Protein AF-A0A0D0AYE3-F1 (afdb_monomer)

Secondary structure (DSSP, 8-state):
-----------------TTHHHHHHHHHHHHHHHHHHHHHHHTT-S-HHHHHHHHHHHHHHSHHHHTT--HHHHHHHHHHHHHHHHHHHHHHHH-TTGGGTT-----

Sequence (107 aa):
MSDHGENSQATASSGPDPTTITETSSDLACVERCSELINQYRLGRNRKADTILELREILVDSPAVRSGRNLNEALDVFITMLDDIDLSNREAATHPWQHFKDVPTYC

Radius of gyration: 26.97 Å; Cα contacts (8 Å, |Δi|>4): 43; chains: 1; bounding box: 54×59×84 Å

Foldseek 3Di:
DDDDDDDDDDPDDPDPDPPPPVLVVLQVVLVVVLVVLLVCVLVVNDDLVVSLVVNLVSLCSRPVVVVPPDSVVVSVVSNVVSVVSVVVVVVCVVCVPPVPPPDPPDD

Mean predicted aligned error: 14.66 Å

Solvent-accessible surface area (backbone atoms only — not comparable to full-atom values): 6733 Å² total; per-residue (Å²): 140,82,81,92,79,88,81,83,84,84,80,76,83,82,67,79,72,84,71,71,68,61,62,59,56,49,46,49,53,38,52,53,52,48,50,50,49,53,49,38,39,76,71,66,74,48,55,70,70,58,48,52,54,52,46,50,56,49,44,65,70,21,59,63,35,70,75,67,44,58,61,65,63,59,48,48,56,53,51,51,53,53,50,54,50,52,49,53,52,52,52,50,70,73,47,75,73,68,82,71,76,80,68,85,80,82,128

Organism: NCBI:txid930992

pLDDT: mean 75.79, std 17.84, range [40.56, 94.81]

Structure (mmCIF, N/CA/C/O backbone):
data_AF-A0A0D0AYE3-F1
#
_entry.id   AF-A0A0D0AYE3-F1
#
loop_
_atom_site.group_PDB
_atom_site.id
_atom_site.type_symbol
_atom_site.label_atom_id
_atom_site.label_alt_id
_atom_site.label_comp_id
_atom_site.label_asym_id
_atom_site.label_entity_id
_atom_site.label_seq_id
_atom_site.pdbx_PDB_ins_code
_atom_site.Cartn_x
_atom_site.Cartn_y
_atom_site.Cartn_z
_atom_site.occupancy
_atom_site.B_iso_or_equiv
_atom_site.auth_seq_id
_atom_site.auth_comp_id
_atom_site.auth_asym_id
_atom_site.auth_atom_id
_atom_site.pdbx_PDB_model_num
ATOM 1 N N . MET A 1 1 ? -15.257 48.122 61.953 1.00 44.50 1 MET A N 1
ATOM 2 C CA . MET A 1 1 ? -14.344 48.214 60.796 1.00 44.50 1 MET A CA 1
ATOM 3 C C . MET A 1 1 ? -13.721 46.838 60.668 1.00 44.50 1 MET A C 1
ATOM 5 O O . MET A 1 1 ? -12.902 46.504 61.510 1.00 44.50 1 MET A O 1
ATOM 9 N N . SER A 1 2 ? -14.237 46.007 59.763 1.00 40.56 2 SER A N 1
ATOM 10 C CA . SER A 1 2 ? -13.955 44.567 59.732 1.00 40.56 2 SER A CA 1
ATOM 11 C C . SER A 1 2 ? -13.217 44.169 58.457 1.00 40.56 2 SER A C 1
ATOM 13 O O . SER A 1 2 ? -13.663 44.509 57.367 1.00 40.56 2 SER A O 1
ATOM 15 N N . ASP A 1 3 ? -12.125 43.443 58.691 1.00 45.44 3 ASP A N 1
ATOM 16 C CA . ASP A 1 3 ? -11.592 42.286 57.967 1.00 45.44 3 ASP A CA 1
ATOM 17 C C . ASP A 1 3 ? -11.082 42.397 56.517 1.00 45.44 3 ASP A C 1
ATOM 19 O O . ASP A 1 3 ? -11.823 42.613 55.561 1.00 45.44 3 ASP A O 1
ATOM 23 N N . HIS A 1 4 ? -9.775 42.134 56.384 1.00 50.94 4 HIS A N 1
ATOM 24 C CA . HIS A 1 4 ? -9.108 41.671 55.170 1.00 50.94 4 HIS A CA 1
ATOM 25 C C . HIS A 1 4 ? -9.495 40.205 54.917 1.00 50.94 4 HIS A C 1
ATOM 27 O O . HIS A 1 4 ? -8.982 39.310 55.581 1.00 50.94 4 HIS A O 1
ATOM 33 N N . GLY A 1 5 ? -10.363 39.965 53.934 1.00 43.69 5 GLY A N 1
ATOM 34 C CA . GLY A 1 5 ? -10.682 38.626 53.438 1.00 43.69 5 GLY A CA 1
ATOM 35 C C . GLY A 1 5 ? -9.929 38.315 52.148 1.00 43.69 5 GLY A C 1
ATOM 36 O O . GLY A 1 5 ? -10.396 38.633 51.057 1.00 43.69 5 GLY A O 1
ATOM 37 N N . GLU A 1 6 ? -8.765 37.692 52.287 1.00 53.91 6 GLU A N 1
ATOM 38 C CA . GLU A 1 6 ? -8.071 36.946 51.239 1.00 53.91 6 GLU A CA 1
ATOM 39 C C . GLU A 1 6 ? -8.967 35.770 50.795 1.00 53.91 6 GLU A C 1
ATOM 41 O O . GLU A 1 6 ? -9.381 34.965 51.627 1.00 53.91 6 GLU A O 1
ATOM 46 N N . ASN A 1 7 ? -9.311 35.664 49.505 1.00 48.56 7 ASN A N 1
ATOM 47 C CA . ASN A 1 7 ? -9.949 34.459 48.962 1.00 48.56 7 ASN A CA 1
ATOM 48 C C . ASN A 1 7 ? -9.157 33.939 47.764 1.00 48.56 7 ASN A C 1
ATOM 50 O O . ASN A 1 7 ? -9.309 34.397 46.629 1.00 48.56 7 ASN A O 1
ATOM 54 N N . SER A 1 8 ? -8.305 32.968 48.067 1.00 54.50 8 SER A N 1
ATOM 55 C CA . SER A 1 8 ? -7.584 32.139 47.118 1.00 54.50 8 SER A CA 1
ATOM 56 C C . SER A 1 8 ? -8.496 31.044 46.551 1.00 54.50 8 SER A C 1
ATOM 58 O O . SER A 1 8 ? -9.040 30.229 47.283 1.00 54.50 8 SER A O 1
ATOM 60 N N . GLN A 1 9 ? -8.579 31.024 45.221 1.00 52.69 9 GLN A N 1
ATOM 61 C CA . GLN A 1 9 ? -8.528 29.844 44.352 1.00 52.69 9 GLN A CA 1
ATOM 62 C C . GLN A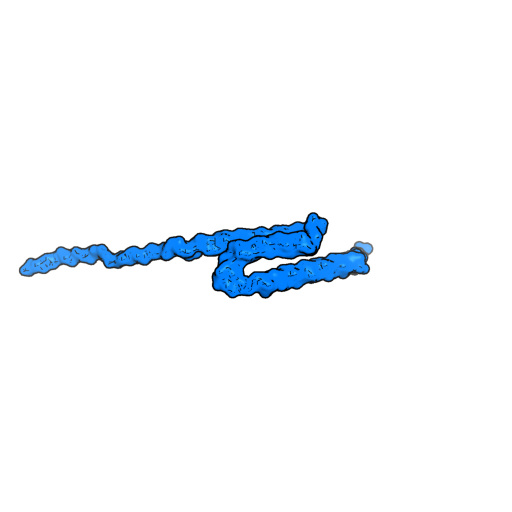 1 9 ? -9.502 28.670 44.588 1.00 52.69 9 GLN A C 1
ATOM 64 O O . GLN A 1 9 ? -9.294 27.803 45.428 1.00 52.69 9 GLN A O 1
ATOM 69 N N . ALA A 1 10 ? -10.442 28.528 43.648 1.00 53.44 10 ALA A N 1
ATOM 70 C CA . ALA A 1 10 ? -10.917 27.228 43.169 1.00 53.44 10 ALA A CA 1
ATOM 71 C C . ALA A 1 10 ? -11.385 27.350 41.706 1.00 53.44 10 ALA A C 1
ATOM 73 O O . ALA A 1 10 ? -12.574 27.278 41.406 1.00 53.44 10 ALA A O 1
ATOM 74 N N . THR A 1 11 ? -10.458 27.573 40.771 1.00 50.84 11 THR A N 1
ATOM 75 C CA . THR A 1 11 ? -10.725 27.262 39.361 1.00 50.84 11 THR A CA 1
ATOM 76 C C . THR A 1 11 ? -10.472 25.774 39.169 1.00 50.84 11 THR A C 1
ATOM 78 O O . THR A 1 11 ? -9.355 25.282 39.312 1.00 50.84 11 THR A O 1
ATOM 81 N N . ALA A 1 12 ? -11.566 25.056 38.936 1.00 48.78 12 ALA A N 1
ATOM 82 C CA . ALA A 1 12 ? -11.601 23.625 38.716 1.00 48.78 12 ALA A CA 1
ATOM 83 C C . ALA A 1 12 ? -10.590 23.193 37.643 1.00 48.78 12 ALA A C 1
ATOM 85 O O . ALA A 1 12 ? -10.480 23.816 36.584 1.00 48.78 12 ALA A O 1
ATOM 86 N N . SER A 1 13 ? -9.881 22.103 37.938 1.00 47.62 13 SER A N 1
ATOM 87 C CA . SER A 1 13 ? -9.025 21.367 37.014 1.00 47.62 13 SER A CA 1
ATOM 88 C C . SER A 1 13 ? -9.707 21.161 35.663 1.00 47.62 13 SER A C 1
ATOM 90 O O . SER A 1 13 ? -10.566 20.297 35.523 1.00 47.62 13 SER A O 1
ATOM 92 N N . SER A 1 14 ? -9.270 21.900 34.648 1.00 47.97 14 SER A N 1
ATOM 93 C CA . SER A 1 14 ? -9.303 21.407 33.272 1.00 47.97 14 SER A CA 1
ATOM 94 C C . SER A 1 14 ? -8.002 20.644 33.054 1.00 47.97 14 SER A C 1
ATOM 96 O O . SER A 1 14 ? -7.042 21.166 32.493 1.00 47.97 14 SER A O 1
ATOM 98 N N . GLY A 1 15 ? -7.932 19.435 33.617 1.00 47.88 15 GLY A N 1
ATOM 99 C CA . GLY A 1 15 ? -6.929 18.471 33.181 1.00 47.88 15 GLY A CA 1
ATOM 100 C C . GLY A 1 15 ? -7.207 18.135 31.712 1.00 47.88 15 GLY A C 1
ATOM 101 O O . GLY A 1 15 ? -8.380 18.061 31.345 1.00 47.88 15 GLY A O 1
ATOM 102 N N . PRO A 1 16 ? -6.183 17.983 30.857 1.00 54.12 16 PRO A N 1
ATOM 103 C CA . PRO A 1 16 ? -6.398 17.509 29.498 1.00 54.12 16 PRO A CA 1
ATOM 104 C C . PRO A 1 16 ? -7.129 16.167 29.564 1.00 54.12 16 PRO A C 1
ATOM 106 O O . PRO A 1 16 ? -6.708 15.269 30.295 1.00 54.12 16 PRO A O 1
ATOM 109 N N . ASP A 1 17 ? -8.244 16.070 28.842 1.00 51.25 17 ASP A N 1
ATOM 110 C CA . ASP A 1 17 ? -9.023 14.846 28.682 1.00 51.25 17 ASP A CA 1
ATOM 111 C C . ASP A 1 17 ? -8.068 13.669 28.375 1.00 51.25 17 ASP A C 1
ATOM 113 O O . ASP A 1 17 ? -7.322 13.728 27.390 1.00 51.25 17 ASP A O 1
ATOM 117 N N . PRO A 1 18 ? -8.022 12.610 29.206 1.00 51.19 18 PRO A N 1
ATOM 118 C CA . PRO A 1 18 ? -7.087 11.495 29.030 1.00 51.19 18 PRO A CA 1
ATOM 119 C C . PRO A 1 18 ? -7.430 10.588 27.833 1.00 51.19 18 PRO A C 1
ATOM 121 O O . PRO A 1 18 ? -6.772 9.575 27.616 1.00 51.19 18 PRO A O 1
ATOM 124 N N . THR A 1 19 ? -8.446 10.935 27.048 1.00 54.19 19 THR A N 1
ATOM 125 C CA . THR A 1 19 ? -8.942 10.180 25.891 1.00 54.19 19 THR A CA 1
ATOM 126 C C . THR A 1 19 ? -8.219 10.516 24.583 1.00 54.19 19 THR A C 1
ATOM 128 O O . THR A 1 19 ? -8.185 9.683 23.684 1.00 54.19 19 THR A O 1
ATOM 131 N N . THR A 1 20 ? -7.551 11.668 24.471 1.00 51.41 20 THR A N 1
ATOM 132 C CA . THR A 1 20 ? -7.020 12.145 23.174 1.00 51.41 20 THR A CA 1
ATOM 133 C C . THR A 1 20 ? -5.647 11.571 22.794 1.00 51.41 20 THR A C 1
ATOM 135 O O . THR A 1 20 ? -5.209 11.715 21.658 1.00 51.41 20 THR A O 1
ATOM 138 N N . ILE A 1 21 ? -4.926 10.927 23.719 1.00 53.47 21 ILE A N 1
ATOM 139 C CA . ILE A 1 21 ? -3.516 10.543 23.496 1.00 53.47 21 ILE A CA 1
ATOM 140 C C . ILE A 1 21 ? -3.385 9.088 23.003 1.00 53.47 21 ILE A C 1
ATOM 142 O O . ILE A 1 21 ? -2.397 8.728 22.365 1.00 53.47 21 ILE A O 1
ATOM 146 N N . THR A 1 22 ? -4.385 8.238 23.247 1.00 51.09 22 THR A N 1
ATOM 147 C CA . THR A 1 22 ? -4.298 6.803 22.921 1.00 51.09 22 THR A CA 1
ATOM 148 C C . THR A 1 22 ? -4.735 6.480 21.486 1.00 51.09 22 THR A C 1
ATOM 150 O O . THR A 1 22 ? -4.170 5.574 20.870 1.00 51.09 22 THR A O 1
ATOM 153 N N . GLU A 1 23 ? -5.679 7.234 20.910 1.00 50.88 23 GLU A N 1
ATOM 154 C CA . GLU A 1 23 ? -6.154 7.009 19.530 1.00 50.88 23 GLU A CA 1
ATOM 155 C C . GLU A 1 23 ? -5.081 7.324 18.477 1.00 50.88 23 GLU A C 1
ATOM 157 O O . GLU A 1 23 ? -4.894 6.554 17.534 1.00 50.88 23 GLU A O 1
ATOM 162 N N . THR A 1 24 ? -4.288 8.378 18.680 1.00 53.97 24 THR A N 1
ATOM 163 C CA . THR A 1 24 ? -3.222 8.792 17.750 1.00 53.97 24 THR A CA 1
ATOM 164 C C . THR A 1 24 ? -2.095 7.768 17.654 1.00 53.97 24 THR A C 1
ATOM 166 O O . THR A 1 24 ? -1.491 7.604 16.595 1.00 53.97 24 THR A O 1
ATOM 169 N N . SER A 1 25 ? -1.814 7.050 18.746 1.00 56.88 25 SER A N 1
ATOM 170 C CA . SER A 1 25 ? -0.754 6.038 18.772 1.00 56.88 25 SER A CA 1
ATOM 171 C C . SER A 1 25 ? -1.103 4.801 17.943 1.00 56.88 25 SER A C 1
ATOM 173 O O . SER A 1 25 ? -0.199 4.155 17.417 1.00 56.88 25 SER A O 1
ATOM 175 N N . SER A 1 26 ? -2.390 4.458 17.838 1.00 65.31 26 SER A N 1
ATOM 176 C CA . SER A 1 26 ? -2.841 3.280 17.085 1.00 65.31 26 SER A CA 1
ATOM 177 C C . SER A 1 26 ? -2.920 3.564 15.583 1.00 65.31 26 SER A C 1
ATOM 179 O O . SER A 1 26 ? -2.587 2.700 14.773 1.00 65.31 26 SER A O 1
ATOM 181 N N . ASP A 1 27 ? -3.294 4.790 15.209 1.00 70.19 27 ASP A N 1
ATOM 182 C CA . ASP A 1 27 ? -3.327 5.222 13.809 1.00 70.19 27 ASP A CA 1
ATOM 183 C C . ASP A 1 27 ? -1.908 5.349 13.228 1.00 70.19 27 ASP A C 1
ATOM 185 O O . ASP A 1 27 ? -1.633 4.851 12.136 1.00 70.19 27 ASP A O 1
ATOM 189 N N . LEU A 1 28 ? -0.967 5.903 14.004 1.00 79.00 28 LEU A N 1
ATOM 190 C CA . LEU A 1 28 ? 0.439 5.995 13.601 1.00 79.00 28 LEU A CA 1
ATOM 191 C C . LEU A 1 28 ? 1.060 4.609 13.371 1.00 79.00 28 LEU A C 1
ATOM 193 O O . LEU A 1 28 ? 1.675 4.385 12.332 1.00 79.00 28 LEU A O 1
ATOM 197 N N . ALA A 1 29 ? 0.830 3.659 14.283 1.00 84.75 29 ALA A N 1
ATOM 198 C CA . ALA A 1 29 ? 1.341 2.295 14.149 1.00 84.75 29 ALA A CA 1
ATOM 199 C C . ALA A 1 29 ? 0.777 1.567 12.912 1.00 84.75 29 ALA A C 1
ATOM 201 O O . ALA A 1 29 ? 1.488 0.800 12.259 1.00 84.75 29 ALA A O 1
ATOM 202 N N . CYS A 1 30 ? -0.490 1.818 12.563 1.00 85.88 30 CYS A N 1
ATOM 203 C CA . CYS A 1 30 ? -1.097 1.318 11.330 1.00 85.88 30 CYS A CA 1
ATOM 204 C C . CYS A 1 30 ? -0.383 1.887 10.095 1.00 85.88 30 CYS A C 1
ATOM 206 O O . CYS A 1 30 ? 0.009 1.135 9.204 1.00 85.88 30 CYS A O 1
ATOM 208 N N . VAL A 1 31 ? -0.174 3.206 10.051 1.00 86.62 31 VAL A N 1
ATOM 209 C CA . VAL A 1 31 ? 0.497 3.882 8.930 1.00 86.62 31 VAL A CA 1
ATOM 210 C C . VAL A 1 31 ? 1.945 3.417 8.775 1.00 86.62 31 VAL A C 1
ATOM 212 O O . VAL A 1 31 ? 2.385 3.179 7.649 1.00 86.62 31 VAL A O 1
ATOM 215 N N . GLU A 1 32 ? 2.679 3.246 9.875 1.00 90.62 32 GLU A N 1
ATOM 216 C CA . GLU A 1 32 ? 4.059 2.748 9.858 1.00 90.62 32 GLU A CA 1
ATOM 217 C C . GLU A 1 32 ? 4.140 1.332 9.282 1.00 90.62 32 GLU A C 1
ATOM 219 O O . GLU A 1 32 ? 4.928 1.090 8.366 1.00 90.62 32 GLU A O 1
ATOM 224 N N . ARG A 1 33 ? 3.274 0.416 9.735 1.00 91.19 33 ARG A N 1
ATOM 225 C CA . ARG A 1 33 ? 3.219 -0.957 9.207 1.00 91.19 33 ARG A CA 1
ATOM 226 C C . ARG A 1 33 ? 2.824 -1.003 7.733 1.00 91.19 33 ARG A C 1
ATOM 228 O O . ARG A 1 33 ? 3.461 -1.71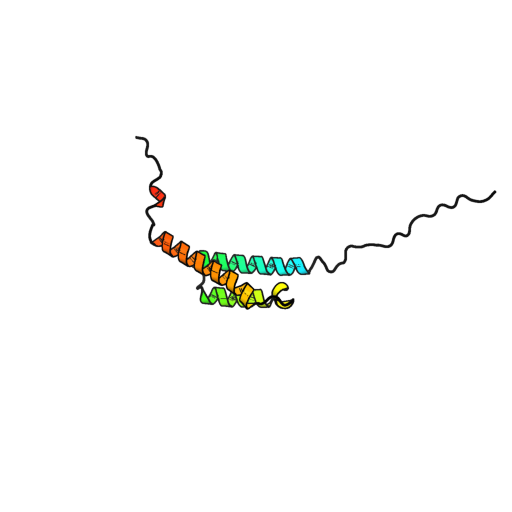2 6.956 1.00 91.19 33 ARG A O 1
ATOM 235 N N . CYS A 1 34 ? 1.821 -0.223 7.324 1.00 91.56 34 CYS A N 1
ATOM 236 C CA . CYS A 1 34 ? 1.448 -0.119 5.913 1.00 91.56 34 CYS A CA 1
ATOM 237 C C . CYS A 1 34 ? 2.620 0.408 5.072 1.00 91.56 34 CYS A C 1
ATOM 239 O O . CYS A 1 34 ? 2.926 -0.146 4.020 1.00 91.56 34 CYS A O 1
ATOM 241 N N . SER A 1 35 ? 3.319 1.439 5.551 1.00 91.69 35 SER A N 1
ATOM 242 C CA . SER A 1 35 ? 4.474 2.023 4.858 1.00 91.69 35 SER A CA 1
ATOM 243 C C . SER A 1 35 ? 5.628 1.031 4.723 1.00 91.69 35 SER A C 1
ATOM 245 O O . SER A 1 35 ? 6.254 0.949 3.663 1.00 91.69 35 SER A O 1
ATOM 247 N N . GLU A 1 36 ? 5.898 0.246 5.767 1.00 93.56 36 GLU A N 1
ATOM 248 C CA . GLU A 1 36 ? 6.910 -0.806 5.732 1.00 93.56 36 GLU A CA 1
ATOM 249 C C . GLU A 1 36 ? 6.576 -1.874 4.684 1.00 93.56 36 GLU A C 1
ATOM 251 O O . GLU A 1 36 ? 7.446 -2.235 3.888 1.00 93.56 36 GLU A O 1
ATOM 256 N N . LEU A 1 37 ? 5.318 -2.313 4.602 1.00 93.44 37 LEU A N 1
ATOM 257 C CA . LEU A 1 37 ? 4.875 -3.274 3.590 1.00 93.44 37 LEU A CA 1
ATOM 258 C C . LEU A 1 37 ? 5.028 -2.759 2.164 1.00 93.44 37 LEU A C 1
ATOM 260 O O . LEU A 1 37 ? 5.550 -3.475 1.306 1.00 93.44 37 LEU A O 1
ATOM 264 N N . ILE A 1 38 ? 4.635 -1.508 1.912 1.00 92.88 38 ILE A N 1
ATOM 265 C CA . ILE A 1 38 ? 4.845 -0.871 0.608 1.00 92.88 38 ILE A CA 1
ATOM 266 C C . ILE A 1 38 ? 6.341 -0.819 0.281 1.00 92.88 38 ILE A C 1
ATOM 268 O O . ILE A 1 38 ? 6.741 -1.107 -0.846 1.00 92.88 38 ILE A O 1
ATOM 272 N N . ASN A 1 39 ? 7.199 -0.512 1.254 1.00 92.69 39 ASN A N 1
ATOM 273 C CA . ASN A 1 39 ? 8.642 -0.490 1.030 1.00 92.69 39 ASN A CA 1
ATOM 274 C C . ASN A 1 39 ? 9.208 -1.890 0.7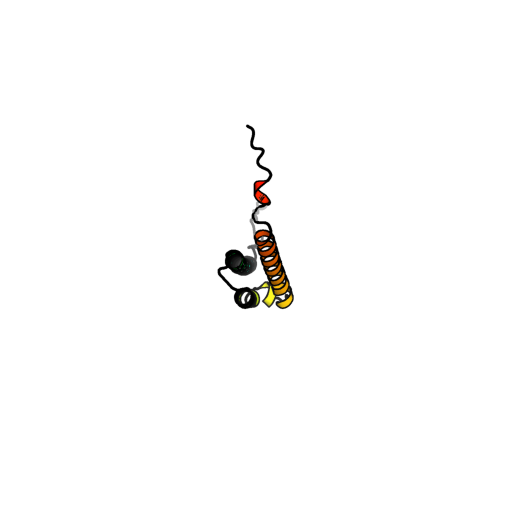30 1.00 92.69 39 ASN A C 1
ATOM 276 O O . ASN A 1 39 ? 10.027 -2.047 -0.174 1.00 92.69 39 ASN A O 1
ATOM 280 N N . GLN A 1 40 ? 8.745 -2.929 1.429 1.00 92.56 40 GLN A N 1
ATOM 281 C CA . GLN A 1 40 ? 9.122 -4.311 1.124 1.00 92.56 40 GLN A CA 1
ATOM 282 C C . GLN A 1 40 ? 8.678 -4.727 -0.285 1.00 92.56 40 GLN A C 1
ATOM 284 O O . GLN A 1 40 ? 9.447 -5.380 -0.996 1.00 92.56 40 GLN A O 1
ATOM 289 N N . TYR A 1 41 ? 7.491 -4.296 -0.720 1.00 92.81 41 TYR A N 1
ATOM 290 C CA . TYR A 1 41 ? 7.022 -4.492 -2.090 1.00 92.81 41 TYR A CA 1
ATOM 291 C C . TYR A 1 41 ? 7.924 -3.797 -3.116 1.00 92.81 41 TYR A C 1
ATOM 293 O O . TYR A 1 41 ? 8.374 -4.433 -4.067 1.00 92.81 41 TYR A O 1
ATOM 301 N N . ARG A 1 42 ? 8.281 -2.523 -2.889 1.00 89.69 42 ARG A N 1
ATOM 302 C CA . ARG A 1 42 ? 9.205 -1.768 -3.761 1.00 89.69 42 ARG A CA 1
ATOM 303 C C . ARG A 1 42 ? 10.555 -2.456 -3.929 1.00 89.69 42 ARG A C 1
ATOM 305 O O . ARG A 1 42 ? 11.140 -2.395 -5.004 1.00 89.69 42 ARG A O 1
ATOM 312 N N . LEU A 1 43 ? 11.042 -3.115 -2.880 1.00 90.19 43 LEU A N 1
ATOM 313 C CA . LEU A 1 43 ? 12.292 -3.877 -2.898 1.00 90.19 43 LEU A CA 1
ATOM 314 C C . LEU A 1 43 ? 12.156 -5.267 -3.548 1.00 90.19 43 LEU A C 1
ATOM 316 O O . LEU A 1 43 ? 13.130 -6.018 -3.570 1.00 90.19 43 LEU A O 1
ATOM 320 N N . GLY A 1 44 ? 10.969 -5.636 -4.039 1.00 87.56 44 GLY A N 1
ATOM 321 C CA . GLY A 1 44 ? 10.693 -6.939 -4.644 1.00 87.56 44 GLY A CA 1
ATOM 322 C C . GLY A 1 44 ? 10.706 -8.098 -3.645 1.00 87.56 44 GLY A C 1
ATOM 323 O O . GLY A 1 44 ? 10.905 -9.244 -4.046 1.00 87.56 44 GLY A O 1
ATOM 324 N N . ARG A 1 45 ? 10.540 -7.818 -2.343 1.00 88.88 45 ARG A N 1
ATOM 325 C CA . ARG A 1 45 ? 10.566 -8.844 -1.286 1.00 88.88 45 ARG A CA 1
ATOM 326 C C . ARG A 1 45 ? 9.241 -9.591 -1.156 1.00 88.88 45 ARG A C 1
ATOM 328 O O . ARG A 1 45 ? 9.261 -10.767 -0.812 1.00 88.88 4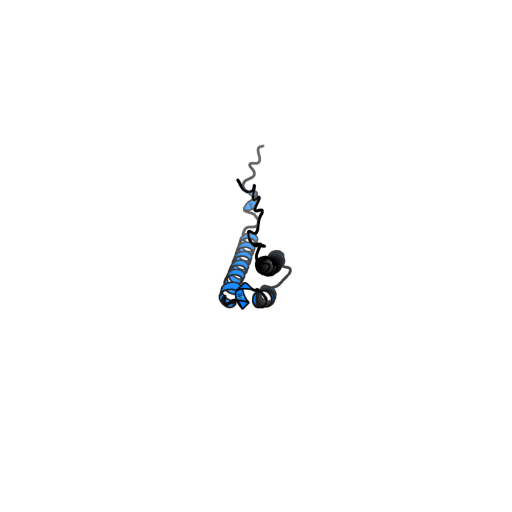5 ARG A O 1
ATOM 335 N N . ASN A 1 46 ? 8.130 -8.929 -1.483 1.00 89.69 46 ASN A N 1
AT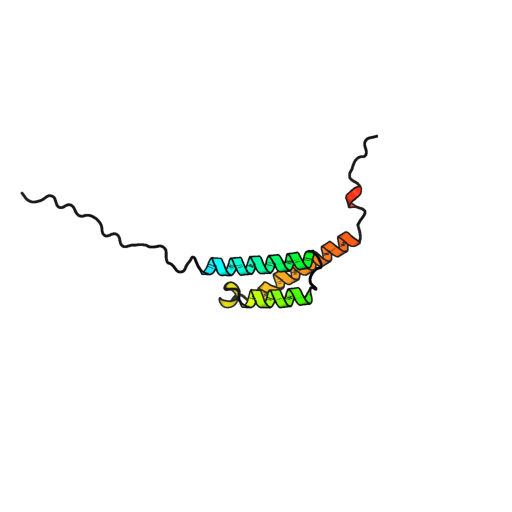OM 336 C CA . ASN A 1 46 ? 6.778 -9.481 -1.395 1.00 89.69 46 ASN A CA 1
ATOM 337 C C . ASN A 1 46 ? 6.085 -9.433 -2.758 1.00 89.69 46 ASN A C 1
ATOM 339 O O . ASN A 1 46 ? 6.369 -8.559 -3.579 1.00 89.69 46 ASN A O 1
ATOM 343 N N . ARG A 1 47 ? 5.155 -10.364 -3.005 1.00 91.62 47 ARG A N 1
ATOM 344 C CA . ARG A 1 47 ? 4.272 -10.288 -4.176 1.00 91.62 47 ARG A CA 1
ATOM 345 C C . ARG A 1 47 ? 3.098 -9.370 -3.868 1.00 91.62 47 ARG A C 1
ATOM 347 O O . ARG A 1 47 ? 2.648 -9.294 -2.729 1.00 91.62 47 ARG A O 1
ATOM 354 N N . LYS A 1 48 ? 2.531 -8.763 -4.913 1.00 89.38 48 LYS A N 1
ATOM 355 C CA . LYS A 1 48 ? 1.425 -7.804 -4.789 1.00 89.38 48 LYS A CA 1
ATOM 356 C C . LYS A 1 48 ? 0.233 -8.389 -4.032 1.00 89.38 48 LYS A C 1
ATOM 358 O O . LYS A 1 48 ? -0.319 -7.738 -3.155 1.00 89.38 48 LYS A O 1
ATOM 363 N N . ALA A 1 49 ? -0.136 -9.632 -4.349 1.00 91.56 49 ALA A N 1
ATOM 364 C CA . ALA A 1 49 ? -1.248 -10.323 -3.700 1.00 91.56 49 ALA A CA 1
ATOM 365 C C . ALA A 1 49 ? -1.028 -10.503 -2.189 1.00 91.56 49 ALA A C 1
ATOM 367 O O . ALA A 1 49 ? -1.943 -10.239 -1.414 1.00 91.56 49 ALA A O 1
ATOM 368 N N . ASP A 1 50 ? 0.184 -10.890 -1.780 1.00 93.25 50 ASP A N 1
ATOM 369 C CA . ASP A 1 50 ? 0.539 -11.058 -0.368 1.00 93.25 50 ASP A CA 1
ATOM 370 C C . ASP A 1 50 ? 0.517 -9.704 0.357 1.00 93.25 50 ASP A C 1
ATOM 372 O O . ASP A 1 50 ? -0.101 -9.570 1.409 1.00 93.25 50 ASP A O 1
ATOM 376 N N . THR A 1 51 ? 1.078 -8.660 -0.265 1.00 93.56 51 THR A N 1
ATOM 377 C CA . THR A 1 51 ? 1.052 -7.292 0.276 1.00 93.56 51 THR A CA 1
ATOM 378 C C . THR A 1 51 ? -0.374 -6.765 0.462 1.00 93.56 51 THR A C 1
ATOM 380 O O . THR A 1 51 ? -0.664 -6.150 1.482 1.00 93.56 51 THR A O 1
ATOM 383 N N . ILE A 1 52 ? -1.288 -7.020 -0.481 1.00 93.19 52 ILE A N 1
ATOM 384 C CA . ILE A 1 52 ? -2.697 -6.598 -0.370 1.00 93.19 52 ILE A CA 1
ATOM 385 C C . ILE A 1 52 ? -3.407 -7.315 0.784 1.00 93.19 52 ILE A C 1
ATOM 387 O O . ILE A 1 52 ? -4.182 -6.685 1.507 1.00 93.19 52 ILE A O 1
ATOM 391 N N . LEU A 1 53 ? -3.166 -8.618 0.960 1.00 94.00 53 LEU A N 1
ATOM 392 C CA . LEU A 1 53 ? -3.753 -9.377 2.065 1.00 94.00 53 LEU A CA 1
ATOM 393 C C . LEU A 1 53 ? -3.290 -8.829 3.418 1.00 94.00 53 LEU A C 1
ATOM 395 O O . LEU A 1 53 ? -4.122 -8.588 4.288 1.00 94.00 53 LEU A O 1
ATOM 399 N N . GLU A 1 54 ? -1.999 -8.550 3.559 1.00 93.56 54 GLU A N 1
ATOM 400 C CA . GLU A 1 54 ? -1.419 -8.060 4.811 1.00 93.56 54 GLU A CA 1
ATOM 401 C C . GLU A 1 54 ? -1.833 -6.608 5.114 1.00 93.56 54 GLU A C 1
ATOM 403 O O . GLU A 1 54 ? -2.187 -6.274 6.246 1.00 93.56 54 GLU A O 1
ATOM 408 N N . LEU A 1 55 ? -1.915 -5.749 4.088 1.00 92.75 55 LEU A N 1
ATOM 409 C CA . LEU A 1 55 ? -2.492 -4.404 4.209 1.00 92.75 55 LEU A CA 1
ATOM 410 C C . LEU A 1 55 ? -3.943 -4.457 4.689 1.00 92.75 55 LEU A C 1
ATOM 412 O O . LEU A 1 55 ? -4.345 -3.653 5.527 1.00 92.75 55 LEU A O 1
ATOM 416 N N . ARG A 1 56 ? -4.738 -5.405 4.181 1.00 92.50 56 ARG A N 1
ATOM 417 C CA . ARG A 1 56 ? -6.127 -5.585 4.615 1.00 92.50 56 ARG A CA 1
ATOM 418 C C . ARG A 1 56 ? -6.206 -5.960 6.088 1.00 92.50 56 ARG A C 1
ATOM 420 O O . ARG A 1 56 ? -7.081 -5.435 6.772 1.00 92.50 56 ARG A O 1
ATOM 427 N N . GLU A 1 57 ? -5.333 -6.842 6.563 1.00 91.38 57 GLU A N 1
ATOM 428 C CA . GLU A 1 57 ? -5.281 -7.223 7.977 1.00 91.38 57 GLU A CA 1
ATOM 429 C C . GLU A 1 57 ? -4.924 -6.026 8.862 1.00 91.38 57 GLU A C 1
ATOM 431 O O . GLU A 1 57 ? -5.641 -5.735 9.813 1.00 91.38 57 GLU A O 1
ATOM 436 N N . ILE A 1 58 ? -3.905 -5.245 8.501 1.00 90.44 58 ILE A N 1
ATOM 437 C CA . ILE A 1 58 ? -3.527 -4.050 9.271 1.00 90.44 58 ILE A CA 1
ATOM 438 C C . ILE A 1 58 ? -4.649 -3.003 9.275 1.00 90.44 58 ILE A C 1
ATOM 440 O O . ILE A 1 58 ? -4.960 -2.420 10.314 1.00 90.44 58 ILE A O 1
ATOM 444 N N . LEU A 1 59 ? -5.278 -2.764 8.121 1.00 89.31 59 LEU A N 1
ATOM 445 C CA . LEU A 1 59 ? -6.330 -1.759 7.990 1.00 89.31 59 LEU A CA 1
ATOM 446 C C . LEU A 1 59 ? -7.622 -2.161 8.701 1.00 89.31 59 LEU A C 1
ATOM 448 O O . LEU A 1 59 ? -8.318 -1.275 9.187 1.00 89.31 59 LEU A O 1
ATOM 452 N N . VAL A 1 60 ? -7.955 -3.453 8.803 1.00 88.69 60 VAL A N 1
ATOM 453 C CA . VAL A 1 60 ? -9.147 -3.886 9.558 1.00 88.69 60 VAL A CA 1
ATOM 454 C C . VAL A 1 60 ? -9.014 -3.571 11.049 1.00 88.69 60 VAL A C 1
ATOM 456 O O . VAL A 1 60 ? -10.009 -3.251 11.702 1.00 88.69 60 VAL A O 1
ATOM 459 N N . ASP A 1 61 ? -7.784 -3.604 11.562 1.00 84.56 61 ASP A N 1
ATOM 460 C CA . ASP A 1 61 ? -7.459 -3.279 12.950 1.00 84.56 61 ASP A CA 1
ATOM 461 C C . ASP A 1 61 ? -7.281 -1.768 13.188 1.00 84.56 61 ASP A C 1
ATOM 463 O O . ASP A 1 61 ? -7.246 -1.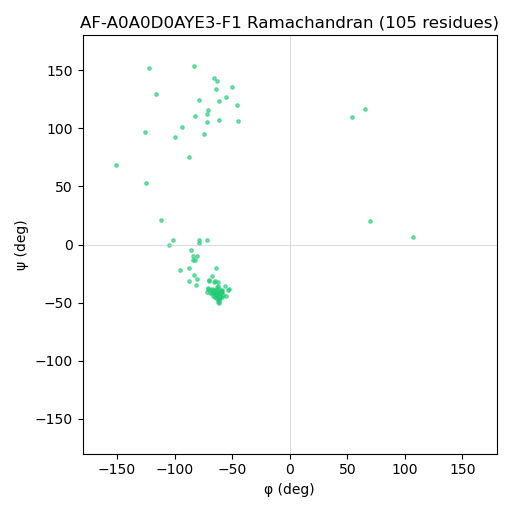322 14.340 1.00 84.56 61 ASP A O 1
ATOM 467 N N . SER A 1 62 ? -7.226 -0.959 12.123 1.00 83.88 62 SER A N 1
ATOM 468 C CA . SER A 1 62 ? -7.088 0.497 12.207 1.00 83.88 62 SER A CA 1
ATOM 469 C C . SER A 1 62 ? -8.299 1.149 12.897 1.00 83.88 62 SER A C 1
ATOM 471 O O . SER A 1 62 ? -9.448 0.876 12.519 1.00 83.88 62 SER A O 1
ATOM 473 N N . PRO A 1 63 ? -8.082 2.083 13.846 1.00 79.81 63 PRO A N 1
ATOM 474 C CA . PRO A 1 63 ? -9.157 2.871 14.449 1.00 79.81 63 PRO A CA 1
ATOM 475 C C . PRO A 1 63 ? -10.029 3.572 13.405 1.00 79.81 63 PRO A C 1
ATOM 477 O O . PRO A 1 63 ? -11.248 3.602 13.542 1.00 79.81 63 PRO A O 1
ATOM 480 N N . ALA A 1 64 ? -9.430 4.076 12.322 1.00 78.94 64 ALA A N 1
ATOM 481 C CA . ALA A 1 64 ? -10.142 4.798 11.277 1.00 78.94 64 ALA A CA 1
ATOM 482 C C . ALA A 1 64 ? -11.202 3.933 10.566 1.00 78.94 64 ALA A C 1
ATOM 484 O O . ALA A 1 64 ? -12.324 4.391 10.337 1.00 78.94 64 ALA A O 1
ATOM 485 N N . VAL A 1 65 ? -10.872 2.675 10.252 1.00 83.50 65 VAL A N 1
ATOM 486 C CA . VAL A 1 65 ? -11.805 1.715 9.633 1.00 83.50 65 VAL A CA 1
ATOM 487 C C . VAL A 1 65 ? -12.854 1.257 10.645 1.00 83.50 65 VAL A C 1
ATOM 489 O O . VAL A 1 65 ? -14.043 1.209 10.328 1.00 83.50 65 VAL A O 1
ATOM 492 N N . ARG A 1 66 ? -12.450 1.007 11.896 1.00 82.31 66 ARG A N 1
ATOM 493 C CA . ARG A 1 66 ? -13.372 0.642 12.986 1.00 82.31 66 ARG A CA 1
ATOM 494 C C . ARG A 1 66 ? -14.389 1.741 13.306 1.00 82.31 66 ARG A C 1
ATOM 496 O O . ARG A 1 66 ? -15.524 1.425 13.652 1.00 82.31 66 ARG A O 1
ATOM 503 N N . SER A 1 67 ? -14.007 3.004 13.143 1.00 80.81 67 SER A N 1
ATOM 504 C CA . SER A 1 67 ? -14.871 4.179 13.313 1.00 80.81 67 SER A CA 1
ATOM 505 C C . SER A 1 67 ? -15.795 4.443 12.116 1.00 80.81 67 SER A C 1
ATOM 507 O O . SER A 1 67 ? -16.536 5.424 12.120 1.00 80.81 67 SER A O 1
ATOM 509 N N . GLY A 1 68 ? -15.790 3.569 11.103 1.00 77.25 68 GLY A N 1
ATOM 510 C CA . GLY A 1 68 ? -16.748 3.588 9.998 1.00 77.25 68 GLY A CA 1
ATOM 511 C C . GLY A 1 68 ? -16.192 4.072 8.661 1.00 77.25 68 GLY A C 1
ATOM 512 O O . GLY A 1 68 ? -16.970 4.200 7.715 1.00 77.25 68 GLY A O 1
ATOM 513 N N . ARG A 1 69 ? -14.877 4.316 8.526 1.00 81.38 69 ARG A N 1
ATOM 5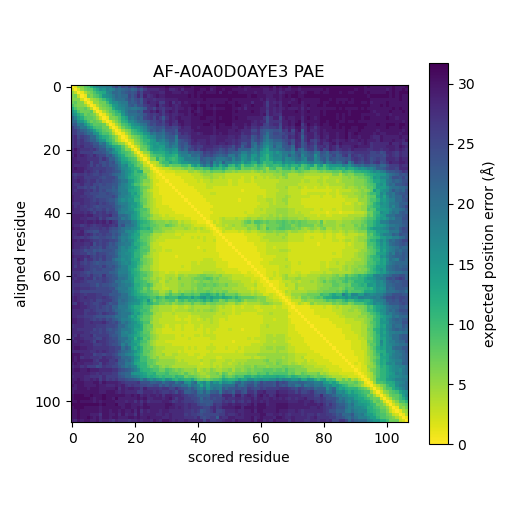14 C CA . ARG A 1 69 ? -14.291 4.476 7.186 1.00 81.38 69 ARG A CA 1
ATOM 515 C C . ARG A 1 69 ? -14.374 3.166 6.415 1.00 81.38 69 ARG A C 1
ATOM 517 O O . ARG A 1 69 ? -14.179 2.083 6.962 1.00 81.38 69 ARG A O 1
ATOM 524 N N . ASN A 1 70 ? -14.626 3.279 5.118 1.00 89.38 70 ASN A N 1
ATOM 525 C CA . ASN A 1 70 ? -14.726 2.122 4.252 1.00 89.38 70 ASN A CA 1
ATOM 526 C C . ASN A 1 70 ? -13.339 1.493 4.046 1.00 89.38 70 ASN A C 1
ATOM 528 O O . ASN A 1 70 ? -12.449 2.098 3.450 1.00 89.38 70 ASN A O 1
ATOM 532 N N . LEU A 1 71 ? -13.174 0.256 4.521 1.00 89.06 71 LEU A N 1
ATOM 533 C CA . LEU A 1 71 ? -11.957 -0.535 4.332 1.00 89.06 71 LEU A CA 1
ATOM 534 C C . LEU A 1 71 ? -11.564 -0.645 2.854 1.00 89.06 71 LEU A C 1
ATOM 536 O O . LEU A 1 71 ? -10.381 -0.589 2.535 1.00 89.06 71 LEU A O 1
ATOM 540 N N . ASN A 1 72 ? -12.543 -0.792 1.958 1.00 89.44 72 ASN A N 1
ATOM 541 C CA . ASN A 1 72 ? -12.274 -0.942 0.532 1.00 89.44 72 ASN A CA 1
ATOM 542 C C . ASN A 1 72 ? -11.726 0.352 -0.068 1.00 89.44 72 ASN A C 1
ATOM 544 O O . ASN A 1 72 ? -10.805 0.282 -0.868 1.00 89.44 72 ASN A O 1
ATOM 548 N N . GLU A 1 73 ? -12.235 1.516 0.347 1.00 90.38 73 GLU A N 1
ATOM 549 C CA . GLU A 1 73 ? -11.691 2.806 -0.100 1.00 90.38 73 GLU A CA 1
ATOM 550 C C . GLU A 1 73 ? -10.260 2.999 0.407 1.00 90.38 73 GLU A C 1
ATOM 552 O O . GLU A 1 73 ? -9.394 3.423 -0.349 1.00 90.38 73 GLU A O 1
ATOM 557 N N . ALA A 1 74 ? -9.984 2.640 1.665 1.00 87.50 74 ALA A N 1
ATOM 558 C CA . ALA A 1 74 ? -8.629 2.707 2.205 1.00 87.50 74 ALA A CA 1
ATOM 559 C C . ALA A 1 74 ? -7.669 1.771 1.451 1.00 87.50 74 ALA A C 1
ATOM 561 O O . ALA A 1 74 ? -6.568 2.182 1.092 1.00 87.50 74 ALA A O 1
ATOM 562 N N . LEU A 1 75 ? -8.090 0.532 1.179 1.00 91.19 75 LEU A N 1
ATOM 563 C CA . LEU A 1 75 ? -7.309 -0.438 0.410 1.00 91.19 75 LEU A CA 1
ATOM 564 C C . LEU A 1 75 ? -7.060 0.010 -1.030 1.00 91.19 75 LEU A C 1
ATOM 566 O O . LEU A 1 75 ? -5.957 -0.195 -1.531 1.00 91.19 75 LEU A O 1
ATOM 570 N N . ASP A 1 76 ? -8.043 0.630 -1.681 1.00 92.56 76 ASP A N 1
ATOM 571 C CA . ASP A 1 76 ? -7.942 1.103 -3.066 1.00 92.56 76 ASP A CA 1
ATOM 572 C C . ASP A 1 76 ? -6.794 2.110 -3.250 1.00 92.56 76 ASP A C 1
ATOM 574 O O . ASP A 1 76 ? -6.018 2.013 -4.206 1.00 92.56 76 ASP A O 1
ATOM 578 N N . VAL A 1 77 ? -6.589 2.996 -2.266 1.00 91.38 77 VAL A N 1
ATOM 579 C CA . VAL A 1 77 ? -5.461 3.942 -2.256 1.00 91.38 77 VAL A CA 1
ATOM 580 C C . VAL A 1 77 ? -4.119 3.203 -2.263 1.00 91.38 77 VAL A C 1
ATOM 582 O O . VAL A 1 77 ? -3.217 3.554 -3.026 1.00 91.38 77 VAL A O 1
ATOM 585 N N . PHE A 1 78 ? -3.967 2.163 -1.438 1.00 91.81 78 PHE A N 1
ATOM 586 C CA . PHE A 1 78 ? -2.726 1.388 -1.403 1.00 91.81 78 PHE A CA 1
ATOM 587 C C . PHE A 1 78 ? -2.541 0.525 -2.651 1.00 91.81 78 PHE A C 1
ATOM 589 O O . PHE A 1 78 ? -1.420 0.411 -3.137 1.00 91.81 78 PHE A O 1
ATOM 596 N N . ILE A 1 79 ? -3.612 -0.051 -3.201 1.00 93.38 79 ILE A N 1
ATOM 597 C CA . ILE A 1 79 ? -3.550 -0.812 -4.455 1.00 93.38 79 ILE A CA 1
ATOM 598 C C . ILE A 1 79 ? -3.068 0.089 -5.593 1.00 93.38 79 ILE A C 1
ATOM 600 O O . ILE A 1 79 ? -2.151 -0.301 -6.312 1.00 93.38 79 ILE A O 1
ATOM 604 N N . THR A 1 80 ? -3.605 1.307 -5.687 1.00 94.81 80 THR A N 1
ATOM 605 C CA . THR A 1 80 ? -3.172 2.305 -6.674 1.00 94.81 80 THR A CA 1
ATOM 606 C C . THR A 1 80 ? -1.684 2.628 -6.519 1.00 94.81 80 THR A C 1
ATOM 608 O O . THR A 1 80 ? -0.945 2.588 -7.498 1.00 94.81 80 THR A O 1
ATOM 611 N N . MET A 1 81 ? -1.201 2.832 -5.286 1.00 93.00 81 MET A N 1
ATOM 612 C CA . MET A 1 81 ? 0.235 3.027 -5.038 1.00 93.00 81 MET A CA 1
ATOM 613 C C . MET A 1 81 ? 1.090 1.830 -5.480 1.00 93.00 81 MET A C 1
ATOM 615 O O . MET A 1 81 ? 2.186 2.018 -6.007 1.00 93.00 81 MET A O 1
ATOM 619 N N . LEU A 1 82 ? 0.625 0.596 -5.261 1.00 93.62 82 LEU A N 1
ATOM 620 C CA . LEU A 1 82 ? 1.328 -0.609 -5.713 1.00 93.62 82 LEU A CA 1
ATOM 621 C C . LEU A 1 82 ? 1.378 -0.688 -7.248 1.00 93.62 82 LEU A C 1
ATOM 623 O O . LEU A 1 82 ? 2.414 -1.060 -7.797 1.00 93.62 82 LEU A O 1
ATOM 627 N N . ASP A 1 83 ? 0.299 -0.306 -7.935 1.00 93.81 83 ASP A N 1
ATOM 628 C CA . ASP A 1 83 ? 0.260 -0.210 -9.399 1.00 93.81 83 ASP A CA 1
ATOM 629 C C . ASP A 1 83 ? 1.223 0.853 -9.945 1.00 93.81 83 ASP A C 1
ATOM 631 O O . ASP A 1 83 ? 1.936 0.591 -10.916 1.00 93.81 83 ASP A O 1
ATOM 635 N N . ASP A 1 84 ? 1.321 2.015 -9.296 1.00 93.62 84 ASP A N 1
ATOM 636 C CA . ASP A 1 84 ? 2.284 3.059 -9.671 1.00 93.62 84 ASP A CA 1
ATOM 637 C C . ASP A 1 84 ? 3.737 2.586 -9.516 1.00 93.62 84 ASP A C 1
ATOM 639 O O . ASP A 1 84 ? 4.605 2.909 -10.335 1.00 93.62 84 ASP A O 1
ATOM 643 N N . ILE A 1 85 ? 4.019 1.785 -8.483 1.00 91.56 85 ILE A N 1
ATOM 644 C CA . ILE A 1 85 ? 5.332 1.159 -8.282 1.00 91.56 85 ILE A CA 1
ATOM 645 C C . ILE A 1 85 ? 5.630 0.164 -9.408 1.00 91.56 85 ILE A C 1
ATOM 647 O O . ILE A 1 85 ? 6.733 0.185 -9.958 1.00 91.56 85 ILE A O 1
ATOM 651 N N . ASP A 1 86 ? 4.669 -0.684 -9.778 1.00 91.50 86 ASP A N 1
ATOM 652 C CA . ASP A 1 86 ? 4.826 -1.636 -10.883 1.00 91.50 86 ASP A CA 1
ATOM 653 C C . ASP A 1 86 ? 5.075 -0.930 -12.213 1.00 91.50 86 ASP A C 1
ATOM 655 O O . ASP A 1 86 ? 5.958 -1.331 -12.979 1.00 91.50 86 ASP A O 1
ATOM 659 N N . LEU A 1 87 ? 4.328 0.144 -12.473 1.00 91.88 87 LEU A N 1
ATOM 660 C CA . LEU A 1 87 ? 4.499 0.967 -13.659 1.00 91.88 87 LEU A CA 1
ATOM 661 C C . LEU A 1 87 ? 5.899 1.588 -13.689 1.00 91.88 87 LEU A C 1
ATOM 663 O O . LEU A 1 87 ? 6.626 1.396 -14.664 1.00 91.88 87 LEU A O 1
ATOM 667 N N . SER A 1 88 ? 6.315 2.220 -12.589 1.00 88.44 88 SER A N 1
ATOM 668 C CA . SER A 1 88 ? 7.643 2.833 -12.454 1.00 88.44 88 SER A CA 1
ATOM 669 C C . SER A 1 88 ? 8.769 1.817 -12.670 1.00 88.44 88 SER A C 1
ATOM 671 O O . SER A 1 88 ? 9.744 2.086 -13.375 1.00 88.44 88 SER A O 1
ATOM 673 N N . ASN A 1 89 ? 8.634 0.617 -12.099 1.00 86.94 89 ASN A N 1
ATOM 674 C CA . ASN A 1 89 ? 9.604 -0.464 -12.261 1.00 86.94 89 ASN A CA 1
ATOM 675 C C . ASN A 1 89 ? 9.675 -0.950 -13.715 1.00 86.94 89 ASN A C 1
ATOM 677 O O . ASN A 1 89 ? 10.763 -1.216 -14.233 1.00 86.94 89 ASN A O 1
ATOM 681 N N . ARG A 1 90 ? 8.530 -1.039 -14.400 1.00 86.62 90 ARG A N 1
ATOM 682 C CA . ARG A 1 90 ? 8.459 -1.426 -15.813 1.00 86.62 90 ARG A CA 1
ATOM 683 C C . ARG A 1 90 ? 9.088 -0.374 -16.725 1.00 86.62 90 ARG A C 1
ATOM 685 O O . ARG A 1 90 ? 9.810 -0.735 -17.656 1.00 86.62 90 ARG A O 1
ATOM 692 N N . GLU A 1 91 ? 8.851 0.906 -16.468 1.00 87.31 91 GLU A N 1
ATOM 693 C CA . GLU A 1 91 ? 9.462 2.007 -17.219 1.00 87.31 91 GLU A CA 1
ATOM 694 C C . GLU A 1 91 ? 10.983 2.041 -17.024 1.00 87.31 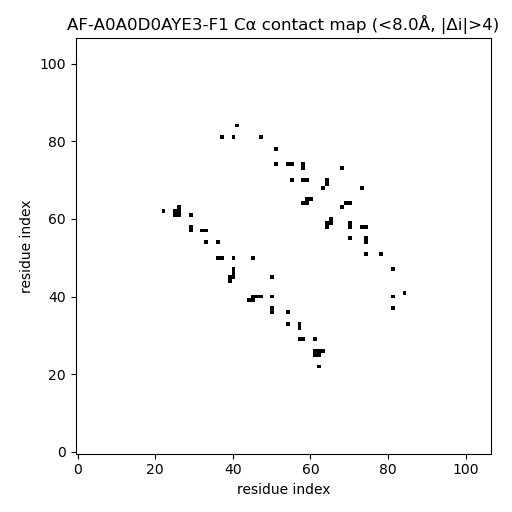91 GLU A C 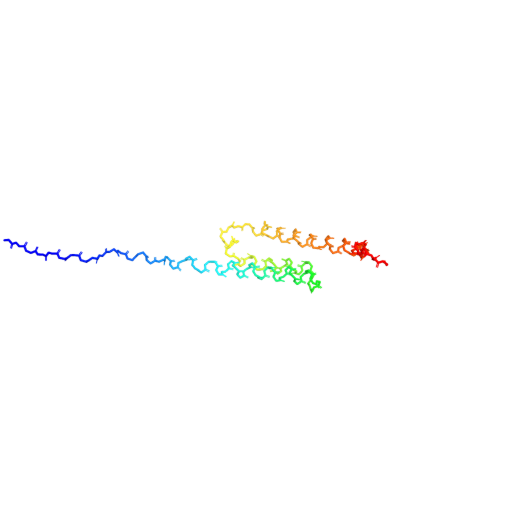1
ATOM 696 O O . GLU A 1 91 ? 11.730 2.092 -18.006 1.00 87.31 91 GLU A O 1
ATOM 701 N N . ALA A 1 92 ? 11.455 1.896 -15.781 1.00 80.81 92 ALA A N 1
ATOM 702 C CA . ALA A 1 92 ? 12.879 1.809 -15.460 1.00 80.81 92 ALA A CA 1
ATOM 703 C C . ALA A 1 92 ? 13.565 0.616 -16.151 1.00 80.81 92 ALA A C 1
ATOM 705 O O . ALA A 1 92 ? 14.668 0.754 -16.682 1.00 80.81 92 ALA A O 1
ATOM 706 N N . ALA A 1 93 ? 12.896 -0.540 -16.211 1.00 79.38 93 ALA A N 1
ATOM 707 C CA . ALA A 1 93 ? 13.391 -1.717 -16.925 1.00 79.38 93 ALA A CA 1
ATOM 708 C C . ALA A 1 93 ? 13.429 -1.528 -18.453 1.00 79.38 93 ALA A C 1
ATOM 710 O O . ALA A 1 93 ? 14.250 -2.145 -19.131 1.00 79.38 93 ALA A O 1
ATOM 711 N N . THR A 1 94 ? 12.564 -0.671 -19.003 1.00 79.06 94 THR A N 1
ATOM 712 C CA . THR A 1 94 ? 12.483 -0.406 -20.450 1.00 79.06 94 THR A CA 1
ATOM 713 C C . THR A 1 94 ? 13.520 0.633 -20.905 1.00 79.06 94 THR A C 1
ATOM 715 O O . THR A 1 94 ? 13.987 0.579 -22.043 1.00 79.06 94 THR A O 1
ATOM 718 N N . HIS A 1 95 ? 13.955 1.536 -20.017 1.00 64.75 95 HIS A N 1
ATOM 719 C CA . HIS A 1 95 ? 14.917 2.605 -20.325 1.00 64.75 95 HIS A CA 1
ATOM 720 C C . HIS A 1 95 ? 16.167 2.631 -19.415 1.00 64.75 95 HIS A C 1
ATOM 722 O O . HIS A 1 95 ? 16.527 3.699 -18.911 1.00 64.75 95 HIS A O 1
ATOM 728 N N . PRO A 1 96 ? 16.923 1.525 -19.255 1.00 59.34 96 PRO A N 1
ATOM 729 C CA . PRO A 1 96 ? 18.067 1.488 -18.335 1.00 59.34 96 PRO A CA 1
ATOM 730 C C . PRO A 1 96 ? 19.208 2.454 -18.719 1.00 59.34 96 PRO A C 1
ATOM 732 O O . PRO A 1 96 ? 20.019 2.825 -17.877 1.00 59.34 96 PRO A O 1
ATOM 735 N N . TRP A 1 97 ? 19.264 2.900 -19.981 1.00 57.00 97 TRP A N 1
ATOM 736 C CA . TRP A 1 97 ? 20.365 3.703 -20.535 1.00 57.00 97 TRP A CA 1
ATOM 737 C C . TRP A 1 97 ? 20.059 5.198 -20.723 1.00 57.00 97 TRP A C 1
ATOM 739 O O . TRP A 1 97 ? 20.925 5.940 -21.185 1.00 57.00 97 TRP A O 1
ATOM 749 N N . GLN A 1 98 ? 18.851 5.674 -20.402 1.00 53.72 98 GLN A N 1
ATOM 750 C CA . GLN A 1 98 ? 18.511 7.099 -20.567 1.00 53.72 98 GLN A CA 1
ATOM 751 C C . GLN A 1 98 ? 18.981 7.982 -19.401 1.00 53.72 98 GLN A C 1
ATOM 753 O O . GLN A 1 98 ? 19.068 9.193 -19.568 1.00 53.72 98 GLN A O 1
ATOM 758 N N . HIS A 1 99 ? 19.380 7.399 -18.268 1.00 53.84 99 HIS A N 1
ATOM 759 C CA . HIS A 1 99 ? 19.859 8.159 -17.105 1.00 53.84 99 HIS A CA 1
ATOM 760 C C . HIS A 1 99 ? 21.329 8.621 -17.212 1.00 53.84 99 HIS A C 1
ATOM 762 O O . HIS A 1 99 ? 21.786 9.421 -16.406 1.00 53.84 99 HIS A O 1
ATOM 768 N N . PHE A 1 100 ? 22.083 8.144 -18.210 1.00 54.88 100 PHE A N 1
ATOM 769 C CA . PHE A 1 100 ? 23.512 8.459 -18.380 1.00 54.88 100 PHE A CA 1
ATOM 770 C C . PHE A 1 100 ? 23.812 9.524 -19.448 1.00 54.88 100 PHE A C 1
ATOM 772 O O . PHE A 1 100 ? 24.979 9.790 -19.728 1.00 54.88 100 PHE A O 1
ATOM 779 N N . LYS A 1 101 ? 22.797 10.136 -20.073 1.00 52.81 101 LYS A N 1
ATOM 780 C CA . LYS A 1 101 ? 23.017 11.057 -21.205 1.00 52.81 101 LYS A CA 1
ATOM 781 C C . LYS A 1 101 ? 23.307 12.517 -20.836 1.00 52.81 101 LYS A C 1
ATOM 783 O O . LYS A 1 101 ? 23.656 13.270 -21.736 1.00 52.81 101 LYS A O 1
ATOM 788 N N . ASP A 1 102 ? 23.249 12.892 -19.559 1.00 57.66 102 ASP A N 1
ATOM 789 C CA . ASP A 1 102 ? 23.409 14.291 -19.122 1.00 57.66 102 ASP A CA 1
ATOM 790 C C . ASP A 1 102 ? 24.699 14.577 -18.332 1.00 57.66 102 ASP A C 1
ATOM 792 O O . ASP A 1 102 ? 24.800 15.573 -17.622 1.00 57.66 102 ASP A O 1
ATOM 796 N N . VAL A 1 103 ? 25.727 13.729 -18.458 1.00 59.47 103 VAL A N 1
ATOM 797 C CA . VAL A 1 103 ? 27.072 14.098 -17.991 1.00 59.47 103 VAL A CA 1
ATOM 798 C C . VAL A 1 103 ? 27.837 14.694 -19.174 1.00 59.47 103 VAL A C 1
ATOM 800 O O . VAL A 1 103 ? 28.323 13.929 -20.015 1.00 59.47 103 VAL A O 1
ATOM 803 N N . PRO A 1 104 ? 27.968 16.032 -19.291 1.00 58.84 104 PRO A N 1
ATOM 804 C CA . PRO A 1 104 ? 28.867 16.618 -20.270 1.00 58.84 104 PRO A CA 1
ATOM 805 C C . PRO A 1 104 ? 30.283 16.148 -19.945 1.00 58.84 104 PRO A C 1
ATOM 807 O O . PRO A 1 104 ? 30.894 16.537 -18.950 1.00 58.84 104 PRO A O 1
ATOM 810 N N . THR A 1 105 ? 30.790 15.251 -20.785 1.00 64.88 105 THR A N 1
ATOM 811 C CA . THR A 1 105 ? 32.189 14.845 -20.757 1.00 64.88 105 THR A CA 1
ATOM 812 C C . THR A 1 105 ? 32.969 16.006 -21.361 1.00 64.88 105 THR A C 1
ATOM 814 O O . THR A 1 105 ? 33.027 16.147 -22.579 1.00 64.88 105 THR A O 1
ATOM 817 N N . TYR A 1 106 ? 33.482 16.900 -20.520 1.00 60.75 106 TYR A N 1
ATOM 818 C CA . TYR A 1 106 ? 34.444 17.903 -20.965 1.00 60.75 106 TYR A CA 1
ATOM 819 C C . TYR A 1 106 ? 35.772 17.182 -21.241 1.00 60.75 106 TYR A C 1
ATOM 821 O O . TYR A 1 106 ? 36.368 16.624 -20.319 1.00 60.75 106 TYR A O 1
ATOM 829 N N . CYS A 1 107 ? 36.173 17.130 -22.516 1.00 55.03 107 CYS A N 1
ATOM 830 C CA . CYS A 1 107 ? 37.529 16.770 -22.942 1.00 55.03 107 CYS A CA 1
ATOM 831 C C . CYS A 1 107 ? 38.497 17.936 -22.733 1.00 55.03 107 CYS A C 1
ATOM 833 O O . CYS A 1 107 ? 38.059 19.098 -22.902 1.00 55.03 107 CYS A O 1
#

Nearest PDB structures (foldseek):
  2f6m-assembly2_D  TM=3.834E-01  e=9.318E+00  Saccharomyces cerevisiae